Protein AF-A0A7C2G959-F1 (afdb_monomer)

Nearest PDB structures (foldseek):
  4q2e-assembly1_A  TM=7.018E-01  e=1.266E-03  Thermotoga maritima MSB8
  7mbx-assembly1_R  TM=4.658E-01  e=6.800E+00  Homo sapiens

Secondary structure (DSSP, 8-state):
-TTT--SEEETTTEEEEEHHHHHHHHHHHHHHHHHHHHHTT-S-HHHHHHHHHHHHHHHHHHHHHHHHHHHHTT-SSS--SBTTTB-SHHHHHHHHHHHHHHHHHHHHHHHHHHTT-

Structure (mmCIF, N/CA/C/O backbone):
data_AF-A0A7C2G959-F1
#
_entry.id   AF-A0A7C2G959-F1
#
loop_
_atom_site.group_PDB
_atom_site.id
_atom_site.type_symbol
_atom_site.label_atom_id
_atom_site.label_alt_id
_atom_site.label_comp_id
_atom_site.label_asym_id
_atom_site.label_entity_id
_atom_site.label_seq_id
_atom_site.pdbx_PDB_ins_code
_atom_site.Cartn_x
_atom_site.Cartn_y
_atom_site.Cartn_z
_atom_site.occupancy
_atom_site.B_iso_or_equiv
_atom_site.auth_seq_id
_atom_site.auth_comp_id
_atom_site.auth_asym_id
_atom_site.auth_atom_id
_atom_site.pdbx_PDB_model_num
ATOM 1 N N . GLY A 1 1 ? -2.841 11.870 1.040 1.00 59.53 1 GLY A N 1
ATOM 2 C CA . GLY A 1 1 ? -4.047 11.781 1.893 1.00 59.53 1 GLY A CA 1
ATOM 3 C C . GLY A 1 1 ? -4.146 12.915 2.904 1.00 59.53 1 GLY A C 1
ATOM 4 O O . GLY A 1 1 ? -4.924 13.827 2.682 1.00 59.53 1 GLY A O 1
ATOM 5 N N . ARG A 1 2 ? -3.347 12.918 3.986 1.00 59.97 2 ARG A N 1
ATOM 6 C CA . ARG A 1 2 ? -3.511 13.862 5.123 1.00 59.97 2 ARG A CA 1
ATOM 7 C C . ARG A 1 2 ? -3.528 15.361 4.791 1.00 59.97 2 ARG A C 1
ATOM 9 O O . ARG A 1 2 ? -4.198 16.106 5.486 1.00 59.97 2 ARG A O 1
ATOM 16 N N . ARG A 1 3 ? -2.786 15.806 3.771 1.00 67.69 3 ARG A N 1
ATOM 17 C CA . ARG A 1 3 ? -2.650 17.235 3.428 1.00 67.69 3 ARG A CA 1
ATOM 18 C C . ARG A 1 3 ? -3.708 17.765 2.447 1.00 67.69 3 ARG A C 1
ATOM 20 O O . ARG A 1 3 ? -3.682 18.947 2.143 1.00 67.69 3 ARG A O 1
ATOM 27 N N . GLY A 1 4 ? -4.611 16.923 1.933 1.00 67.38 4 GLY A N 1
ATOM 28 C CA . GLY A 1 4 ? -5.554 17.375 0.898 1.00 67.38 4 GLY A CA 1
ATOM 29 C C . GLY A 1 4 ? -6.669 16.411 0.493 1.00 67.38 4 GLY A C 1
ATOM 30 O O . GLY A 1 4 ? -7.406 16.719 -0.436 1.00 67.38 4 GLY A O 1
ATOM 31 N N . GLY A 1 5 ? -6.809 15.257 1.148 1.00 77.81 5 GLY A N 1
ATOM 32 C CA . GLY A 1 5 ? -7.926 14.352 0.895 1.00 77.81 5 GLY A CA 1
ATOM 33 C C . GLY A 1 5 ? -9.209 14.883 1.525 1.00 77.81 5 GLY A C 1
ATOM 34 O O . GLY A 1 5 ? -9.203 15.275 2.691 1.00 77.81 5 GLY A O 1
ATOM 35 N N . ARG A 1 6 ? -10.292 14.914 0.748 1.00 82.88 6 ARG A N 1
ATOM 36 C CA . ARG A 1 6 ? -11.587 15.477 1.157 1.00 82.88 6 ARG A CA 1
ATOM 37 C C . ARG A 1 6 ? -12.690 14.434 1.134 1.00 82.88 6 ARG A C 1
ATOM 39 O O . ARG A 1 6 ? -13.624 14.535 1.922 1.00 82.88 6 ARG A O 1
ATOM 46 N N . ARG A 1 7 ? -12.590 13.439 0.249 1.00 88.25 7 ARG A N 1
ATOM 47 C CA . ARG A 1 7 ? -13.588 12.377 0.112 1.00 88.25 7 ARG A CA 1
ATOM 48 C C . ARG A 1 7 ? -13.170 11.166 0.940 1.00 88.25 7 ARG A C 1
ATOM 50 O O . ARG A 1 7 ? -12.158 10.551 0.603 1.00 88.25 7 ARG A O 1
ATOM 57 N N . PRO A 1 8 ? -13.907 10.796 2.001 1.00 86.75 8 PRO A N 1
ATOM 58 C CA . PRO A 1 8 ? -13.633 9.575 2.748 1.00 86.75 8 PRO A CA 1
ATOM 59 C C . PRO A 1 8 ? -13.744 8.352 1.835 1.00 86.75 8 PRO A C 1
ATOM 61 O O . PRO A 1 8 ? -14.666 8.265 1.029 1.00 86.75 8 PRO A O 1
ATOM 64 N N . LEU A 1 9 ? -12.813 7.409 1.965 1.00 86.56 9 LEU A N 1
ATOM 65 C CA . LEU A 1 9 ? -12.817 6.171 1.181 1.00 86.56 9 LEU A CA 1
ATOM 66 C C . LEU A 1 9 ? -13.719 5.105 1.815 1.00 86.56 9 LEU A C 1
ATOM 68 O O . LEU A 1 9 ? -14.526 4.488 1.136 1.00 86.56 9 LEU A O 1
ATOM 72 N N . ALA A 1 10 ? -13.568 4.884 3.121 1.00 85.00 10 ALA A N 1
ATOM 73 C CA . ALA A 1 10 ? -14.285 3.846 3.857 1.00 85.00 10 ALA A CA 1
ATOM 74 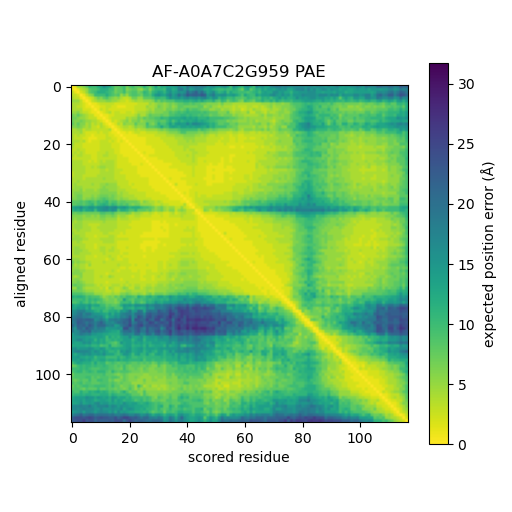C C . ALA A 1 10 ? -14.602 4.340 5.280 1.00 85.00 10 ALA A C 1
ATOM 76 O O . ALA A 1 10 ? -13.957 3.905 6.235 1.00 85.00 10 ALA A O 1
ATOM 77 N N . PRO A 1 11 ? -15.559 5.271 5.452 1.00 81.50 11 PRO A N 1
ATOM 78 C CA . PRO A 1 11 ? -15.782 5.965 6.724 1.00 81.50 11 PRO A CA 1
ATOM 79 C C . PRO A 1 11 ? -16.164 5.033 7.884 1.00 81.50 11 PRO A C 1
ATOM 81 O O . PRO A 1 11 ? -15.756 5.284 9.014 1.00 81.50 11 PRO A O 1
ATOM 84 N N . ALA A 1 12 ? -16.867 3.929 7.604 1.00 79.56 12 ALA A N 1
ATOM 85 C CA . ALA A 1 12 ? -17.220 2.916 8.604 1.00 79.56 12 ALA A CA 1
ATOM 86 C C . ALA A 1 12 ? -16.005 2.122 9.129 1.00 79.56 12 ALA A C 1
ATOM 88 O O . ALA A 1 12 ? -16.011 1.635 10.256 1.00 79.56 12 ALA A O 1
ATOM 89 N N . VAL A 1 13 ? -14.949 2.009 8.320 1.00 80.94 13 VAL A N 1
ATOM 90 C CA . VAL A 1 13 ? -13.751 1.216 8.624 1.00 80.94 13 VAL A CA 1
ATOM 91 C C . VAL A 1 13 ? -12.630 2.120 9.145 1.00 80.94 13 VAL A C 1
ATOM 93 O O . VAL A 1 13 ? -12.079 1.906 10.229 1.00 80.94 13 VAL A O 1
ATOM 96 N N . SER A 1 14 ? -12.326 3.182 8.395 1.00 76.50 14 SER A N 1
ATOM 97 C CA . SER A 1 14 ? -11.309 4.175 8.721 1.00 76.50 14 SER A CA 1
ATOM 98 C C . SER A 1 14 ? -11.711 5.571 8.218 1.00 76.50 14 SER A C 1
ATOM 100 O O . SER A 1 14 ? -11.570 5.867 7.027 1.00 76.50 14 SER A O 1
ATOM 102 N N . PRO A 1 15 ? -12.149 6.478 9.111 1.00 75.56 15 PRO A N 1
ATOM 103 C CA . PRO A 1 15 ? -12.552 7.834 8.729 1.00 75.56 15 PRO A CA 1
ATOM 104 C C . PRO A 1 15 ? -11.389 8.704 8.225 1.00 75.56 15 PRO A C 1
ATOM 106 O O . PRO A 1 15 ? -11.617 9.730 7.595 1.00 75.56 15 PRO A O 1
ATOM 109 N N . ALA A 1 16 ? -10.138 8.301 8.469 1.00 80.00 16 ALA A N 1
ATOM 110 C CA . ALA A 1 16 ? -8.954 9.034 8.024 1.00 80.00 16 ALA A CA 1
ATOM 111 C C . ALA A 1 16 ? -8.517 8.693 6.585 1.00 80.00 16 ALA A C 1
ATOM 113 O O . ALA A 1 16 ? -7.675 9.397 6.016 1.00 80.00 16 ALA A O 1
ATOM 114 N N . LYS A 1 17 ? -9.046 7.614 5.989 1.00 84.88 17 LYS A N 1
ATOM 115 C CA . LYS A 1 17 ? -8.696 7.214 4.621 1.00 84.88 17 LYS A CA 1
ATOM 116 C C . LYS A 1 17 ? -9.515 8.000 3.615 1.00 84.88 17 LYS A C 1
ATOM 118 O O . LYS A 1 17 ? -10.726 8.131 3.752 1.00 84.88 17 LYS A O 1
ATOM 123 N N . THR A 1 18 ? -8.837 8.499 2.590 1.00 91.44 18 THR A N 1
ATOM 124 C CA . THR A 1 18 ? -9.412 9.393 1.582 1.00 91.44 18 THR A CA 1
ATOM 125 C C . THR A 1 18 ? -9.209 8.829 0.186 1.00 91.44 18 THR A C 1
ATOM 127 O O . THR A 1 18 ? -8.180 8.204 -0.077 1.00 91.44 18 THR A O 1
ATOM 130 N N . VAL A 1 19 ? -10.168 9.060 -0.710 1.00 90.25 19 VAL A N 1
ATOM 131 C CA . VAL A 1 19 ? -10.105 8.627 -2.115 1.00 90.25 19 VAL A CA 1
ATOM 132 C C . VAL A 1 19 ? -8.903 9.263 -2.808 1.00 90.25 19 VAL A C 1
ATOM 134 O O . VAL A 1 19 ? -8.178 8.600 -3.537 1.00 90.25 19 VAL A O 1
ATOM 137 N N . GLU A 1 20 ? -8.613 10.528 -2.521 1.00 92.44 20 GLU A N 1
ATOM 138 C CA . GLU A 1 20 ? -7.452 11.220 -3.081 1.00 92.44 20 GLU A CA 1
ATOM 139 C C . GLU A 1 20 ? -6.139 10.627 -2.550 1.00 92.44 20 GLU A C 1
ATOM 141 O O . GLU A 1 20 ? -5.140 10.558 -3.262 1.00 92.44 20 GLU A O 1
ATOM 146 N N . GLY A 1 21 ? -6.135 10.164 -1.294 1.00 89.75 21 GLY A N 1
ATOM 147 C CA . GLY A 1 21 ? -5.023 9.401 -0.733 1.00 89.75 21 GLY A CA 1
ATOM 148 C C . GLY A 1 21 ? -4.821 8.060 -1.433 1.00 89.75 21 GLY A C 1
ATOM 149 O O . GLY A 1 21 ? -3.686 7.736 -1.763 1.00 89.75 21 GLY A O 1
ATOM 150 N N . PHE A 1 22 ? -5.911 7.337 -1.692 1.00 90.94 22 PHE A N 1
ATOM 151 C CA . PHE A 1 22 ? -5.917 6.060 -2.404 1.00 90.94 22 PHE A CA 1
ATOM 152 C C . PHE A 1 22 ? -5.378 6.202 -3.829 1.00 90.94 22 PHE A C 1
ATOM 154 O O . PHE A 1 22 ? -4.427 5.522 -4.202 1.00 90.94 22 PHE A O 1
ATOM 161 N N . VAL A 1 23 ? -5.928 7.140 -4.605 1.00 92.19 23 VAL A N 1
ATOM 162 C CA . VAL A 1 23 ? -5.497 7.397 -5.987 1.00 92.19 23 VAL A CA 1
ATOM 163 C C . VAL A 1 23 ? -4.044 7.869 -6.025 1.00 92.19 23 VAL A C 1
ATOM 165 O O . VAL A 1 23 ? -3.263 7.384 -6.839 1.00 92.19 23 VAL A O 1
ATOM 168 N N . GLY A 1 24 ? -3.651 8.766 -5.115 1.00 91.88 24 GLY A N 1
ATOM 169 C CA . GLY A 1 24 ? -2.265 9.223 -5.016 1.00 91.88 24 GLY A CA 1
ATOM 170 C C . GLY A 1 24 ? -1.290 8.096 -4.662 1.00 91.88 24 GLY A C 1
ATOM 171 O O . GLY A 1 24 ? -0.214 8.021 -5.245 1.00 91.88 24 GLY A O 1
AT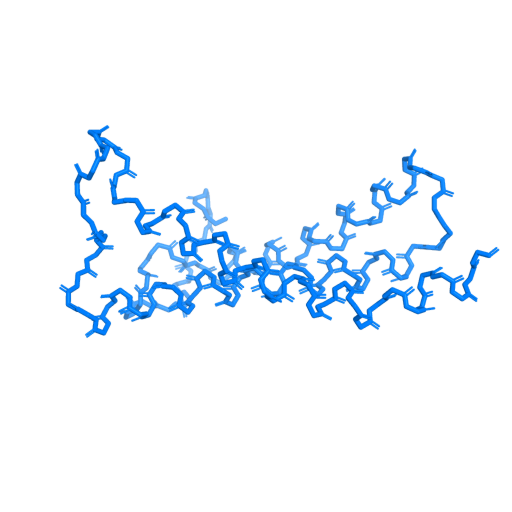OM 172 N N . GLY A 1 25 ? -1.673 7.198 -3.750 1.00 90.69 25 GLY A N 1
ATOM 173 C CA . GLY A 1 25 ? -0.884 6.013 -3.403 1.00 90.69 25 GLY A CA 1
ATOM 174 C C . GLY A 1 25 ? -0.746 5.039 -4.573 1.00 90.69 25 GLY A C 1
ATOM 175 O O . GLY A 1 25 ? 0.364 4.605 -4.880 1.00 90.69 25 GLY A O 1
ATOM 176 N N . LEU A 1 26 ? -1.846 4.765 -5.281 1.00 93.81 26 LEU A N 1
ATOM 177 C CA . LEU A 1 26 ? -1.841 3.919 -6.477 1.00 93.81 26 LEU A CA 1
ATOM 178 C C . LEU A 1 26 ? -0.998 4.493 -7.614 1.00 93.81 26 LEU A C 1
ATOM 180 O O . LEU A 1 26 ? -0.343 3.729 -8.311 1.00 93.81 26 LEU A O 1
ATOM 184 N N . ALA A 1 27 ? -0.993 5.813 -7.805 1.00 94.19 27 ALA A N 1
ATOM 185 C CA . ALA A 1 27 ? -0.165 6.463 -8.820 1.00 94.19 27 ALA A CA 1
ATOM 186 C C . ALA A 1 27 ? 1.322 6.510 -8.424 1.00 94.19 27 ALA A C 1
ATOM 188 O O . ALA A 1 27 ? 2.199 6.405 -9.283 1.00 94.19 27 ALA A O 1
ATOM 189 N N . ALA A 1 28 ? 1.620 6.637 -7.128 1.00 94.19 28 ALA A N 1
ATOM 190 C CA . ALA A 1 28 ? 2.990 6.653 -6.627 1.00 94.19 28 ALA A CA 1
ATOM 191 C C . ALA A 1 28 ? 3.697 5.298 -6.801 1.00 94.19 28 ALA A C 1
ATOM 193 O O . ALA A 1 28 ? 4.889 5.282 -7.094 1.00 94.19 28 ALA A O 1
ATOM 194 N N . GLY A 1 29 ? 2.979 4.176 -6.673 1.00 93.94 29 GLY A N 1
ATOM 195 C CA . GLY A 1 29 ? 3.536 2.826 -6.832 1.00 93.94 29 GLY A CA 1
ATOM 196 C C . GLY A 1 29 ? 4.296 2.614 -8.149 1.00 93.94 29 GLY A C 1
ATOM 197 O O . GLY A 1 29 ? 5.492 2.323 -8.113 1.00 93.94 29 GLY A O 1
ATOM 198 N N . PRO A 1 30 ? 3.654 2.803 -9.317 1.00 94.25 30 PRO A N 1
ATOM 199 C CA . PRO A 1 30 ? 4.306 2.728 -10.622 1.00 94.25 30 PRO A CA 1
ATOM 200 C C . PRO A 1 30 ? 5.462 3.712 -10.779 1.00 94.25 30 PRO A C 1
ATOM 202 O O . PRO A 1 30 ? 6.511 3.335 -11.293 1.00 94.25 30 PRO A O 1
ATOM 205 N N . ALA A 1 31 ? 5.293 4.958 -10.324 1.00 95.25 31 ALA A N 1
ATOM 206 C CA . ALA A 1 31 ? 6.324 5.987 -10.439 1.00 95.25 31 ALA A CA 1
ATOM 207 C C . ALA A 1 31 ? 7.597 5.604 -9.667 1.00 95.25 31 ALA A C 1
ATOM 209 O O . ALA A 1 31 ? 8.702 5.701 -10.203 1.00 95.25 31 ALA A O 1
ATOM 210 N N . VAL A 1 32 ? 7.441 5.107 -8.4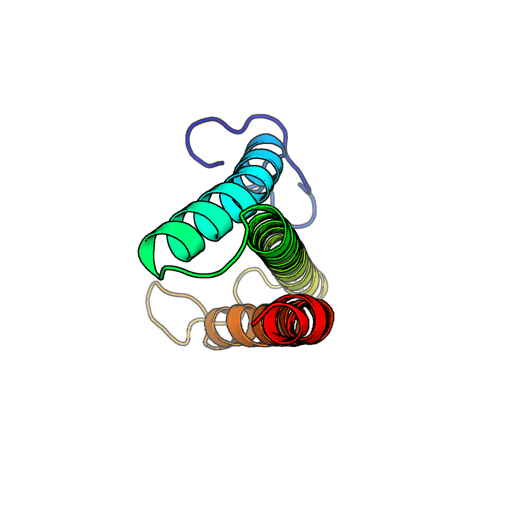36 1.00 94.38 32 VAL A N 1
ATOM 211 C CA . VAL A 1 32 ? 8.550 4.595 -7.622 1.00 94.38 32 VAL A CA 1
ATOM 212 C C . VAL A 1 32 ? 9.147 3.340 -8.252 1.00 94.38 32 VAL A C 1
ATOM 214 O O . VAL A 1 32 ? 10.366 3.252 -8.357 1.00 94.38 32 VAL A O 1
ATOM 217 N N . GLY A 1 33 ? 8.317 2.401 -8.717 1.00 91.69 33 GLY A N 1
ATOM 218 C CA . GLY A 1 33 ? 8.775 1.175 -9.377 1.00 91.69 33 GLY A CA 1
ATOM 219 C C . GLY A 1 33 ? 9.658 1.461 -10.592 1.00 91.69 33 GLY A C 1
ATOM 220 O O . GLY A 1 33 ? 10.764 0.932 -10.688 1.00 91.69 33 GLY A O 1
ATOM 221 N N . VAL A 1 34 ? 9.217 2.354 -11.483 1.00 92.88 34 VAL A N 1
ATOM 222 C CA . VAL A 1 34 ? 9.990 2.780 -12.662 1.00 92.88 34 VAL A CA 1
ATOM 223 C C . VAL A 1 34 ? 11.262 3.523 -12.263 1.00 92.88 34 VAL A C 1
ATOM 225 O O . VAL A 1 34 ? 12.326 3.231 -12.804 1.00 92.88 34 VAL A O 1
ATOM 228 N N . GLY A 1 35 ? 11.177 4.459 -11.313 1.00 93.62 35 GLY A N 1
ATOM 229 C CA . GLY A 1 35 ? 12.345 5.208 -10.843 1.00 93.62 35 GLY A CA 1
ATOM 230 C C . GLY A 1 35 ? 13.420 4.299 -10.247 1.00 93.62 35 GLY A C 1
ATOM 231 O O . GLY A 1 35 ? 14.602 4.451 -10.553 1.00 93.62 35 GLY A O 1
ATOM 232 N N . LEU A 1 36 ? 13.009 3.308 -9.453 1.00 90.50 36 LEU A N 1
ATOM 233 C CA . LEU A 1 36 ? 13.915 2.336 -8.850 1.00 90.50 36 LEU A CA 1
ATOM 234 C C . LEU A 1 36 ? 14.519 1.397 -9.901 1.00 90.50 36 LEU A C 1
ATOM 236 O O . LEU A 1 36 ? 15.715 1.128 -9.854 1.00 90.50 36 LEU A O 1
ATOM 240 N N . ALA A 1 37 ? 13.726 0.947 -10.878 1.00 89.69 37 ALA A N 1
ATOM 241 C CA . ALA A 1 37 ? 14.232 0.156 -11.997 1.00 89.69 37 ALA A CA 1
ATOM 242 C C . ALA A 1 37 ? 15.288 0.925 -12.804 1.00 89.69 37 ALA A C 1
ATOM 244 O O . ALA A 1 37 ? 16.334 0.363 -13.119 1.00 89.69 37 ALA A O 1
ATOM 245 N N . GLY A 1 38 ? 15.062 2.216 -13.066 1.00 89.88 38 GLY A N 1
ATOM 246 C CA . GLY A 1 38 ? 16.042 3.083 -13.723 1.00 89.88 38 GLY A CA 1
ATOM 247 C C . GLY A 1 38 ? 17.329 3.253 -12.913 1.00 89.88 38 GLY A C 1
ATOM 248 O O . GLY A 1 38 ? 18.417 3.164 -13.475 1.00 89.88 38 GLY A O 1
ATOM 249 N N . LEU A 1 39 ? 17.219 3.431 -11.593 1.00 92.50 39 LEU A N 1
ATOM 250 C CA . LEU A 1 39 ? 18.375 3.553 -10.697 1.00 92.50 39 LEU A CA 1
ATOM 251 C C . LEU A 1 39 ? 19.207 2.262 -10.627 1.00 92.50 39 LEU A C 1
ATOM 253 O O . LEU A 1 39 ? 20.428 2.321 -10.519 1.00 92.50 39 LEU A O 1
ATOM 257 N N . LEU A 1 40 ? 18.546 1.104 -10.678 1.00 88.69 40 LEU A N 1
ATOM 258 C CA . LEU A 1 40 ? 19.169 -0.217 -10.565 1.00 88.69 40 LEU A CA 1
ATOM 259 C C . LEU A 1 40 ? 19.569 -0.825 -11.920 1.00 88.69 40 LEU A C 1
ATOM 261 O O . LEU A 1 40 ? 20.081 -1.941 -11.952 1.00 88.69 40 LEU A O 1
ATOM 265 N N . GLY A 1 41 ? 19.326 -0.125 -13.033 1.00 86.19 41 GLY A N 1
ATOM 266 C CA . GLY A 1 41 ? 19.617 -0.629 -14.379 1.00 86.19 41 GLY A CA 1
ATOM 267 C C . GLY A 1 41 ? 18.764 -1.835 -14.791 1.00 86.19 41 GLY A C 1
ATOM 268 O O . GLY A 1 41 ? 19.198 -2.639 -15.613 1.00 86.19 41 GLY A O 1
ATOM 269 N N . LEU A 1 42 ? 17.567 -1.988 -14.216 1.00 83.56 42 LEU A N 1
ATOM 270 C CA . LEU A 1 42 ? 16.664 -3.098 -14.522 1.00 83.56 42 LEU A CA 1
ATOM 271 C C . LEU A 1 42 ? 15.938 -2.882 -15.864 1.00 83.56 42 LEU A C 1
ATOM 273 O O . LEU A 1 42 ? 15.609 -1.747 -16.225 1.00 83.56 42 LEU A O 1
ATOM 277 N N . PRO A 1 43 ? 15.642 -3.962 -16.609 1.00 76.19 43 PRO A N 1
ATOM 278 C CA . PRO A 1 43 ? 15.087 -3.854 -17.950 1.00 76.19 43 PRO A CA 1
ATOM 279 C C . PRO A 1 43 ? 13.613 -3.423 -17.959 1.00 76.19 43 PRO A C 1
ATOM 281 O O . PRO A 1 43 ? 12.735 -4.091 -17.414 1.00 76.19 43 PRO A O 1
ATOM 284 N N . GLY A 1 44 ? 13.335 -2.351 -18.706 1.00 79.31 44 GLY A N 1
ATOM 285 C CA . GLY A 1 44 ? 11.998 -1.960 -19.154 1.00 79.31 44 GLY A CA 1
ATOM 286 C C . GLY A 1 44 ? 11.133 -1.246 -18.097 1.00 79.31 44 GLY A C 1
ATOM 287 O O . GLY A 1 44 ? 10.903 -1.772 -17.011 1.00 79.31 44 GLY A O 1
ATOM 288 N N . PRO A 1 45 ? 10.536 -0.082 -18.419 1.00 86.62 45 PRO A N 1
ATOM 289 C CA . PRO A 1 45 ? 9.694 0.647 -17.466 1.00 86.62 45 PRO A CA 1
ATOM 290 C C . PRO A 1 45 ? 8.354 -0.056 -17.197 1.00 86.62 45 PRO A C 1
ATOM 292 O O . PRO A 1 45 ? 7.785 0.076 -16.120 1.00 86.62 45 PRO A O 1
ATOM 295 N N . TRP A 1 46 ? 7.837 -0.832 -18.153 1.00 87.44 46 TRP A N 1
ATOM 296 C CA . TRP A 1 46 ? 6.492 -1.407 -18.057 1.00 87.44 46 TRP A CA 1
ATOM 297 C C . TRP A 1 46 ? 6.342 -2.514 -17.002 1.00 87.44 46 TRP A C 1
ATOM 299 O O . TRP A 1 46 ? 5.398 -2.429 -16.216 1.00 87.44 46 TRP A O 1
ATOM 309 N N . PRO A 1 47 ? 7.241 -3.519 -16.909 1.00 85.69 47 PRO A N 1
ATOM 310 C CA . PRO A 1 47 ? 7.183 -4.501 -15.824 1.00 85.69 47 PRO A CA 1
ATOM 311 C C . PRO A 1 47 ? 7.325 -3.853 -14.445 1.00 85.69 47 PRO A C 1
ATOM 313 O O . PRO A 1 47 ? 6.586 -4.196 -13.526 1.00 85.69 47 PRO A O 1
ATOM 316 N N . ALA A 1 48 ? 8.221 -2.870 -14.319 1.00 88.19 48 ALA A N 1
ATOM 317 C CA . ALA A 1 48 ? 8.442 -2.141 -13.076 1.00 88.19 48 ALA A CA 1
ATOM 318 C C . ALA A 1 48 ? 7.217 -1.306 -12.664 1.00 88.19 48 ALA A C 1
ATOM 320 O O . ALA A 1 48 ? 6.825 -1.308 -11.496 1.00 88.19 48 ALA A O 1
ATOM 321 N N . ALA A 1 49 ? 6.567 -0.645 -13.626 1.00 91.00 49 ALA A N 1
ATOM 322 C CA . ALA A 1 49 ? 5.320 0.079 -13.406 1.00 91.00 49 ALA A CA 1
ATOM 323 C C . ALA A 1 49 ? 4.189 -0.857 -12.961 1.00 91.00 49 ALA A C 1
ATOM 325 O O . ALA A 1 49 ? 3.470 -0.545 -12.014 1.00 91.00 49 ALA A O 1
ATOM 326 N N . ALA A 1 50 ? 4.041 -2.010 -13.620 1.00 89.50 50 ALA A N 1
ATOM 327 C CA . ALA A 1 50 ? 2.990 -2.975 -13.313 1.00 89.50 50 ALA A CA 1
ATOM 328 C C . ALA A 1 50 ? 3.193 -3.637 -11.940 1.00 89.50 50 ALA A C 1
ATOM 330 O O . ALA A 1 50 ? 2.242 -3.739 -11.164 1.00 89.50 50 ALA A O 1
ATOM 331 N N . LEU 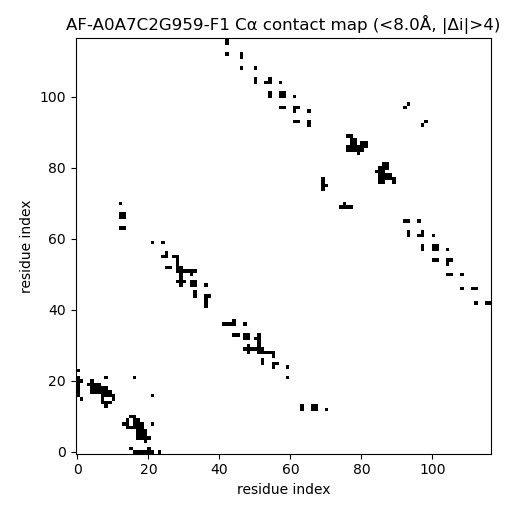A 1 51 ? 4.435 -3.997 -11.598 1.00 88.88 51 LEU A N 1
ATOM 332 C CA . LEU A 1 51 ? 4.782 -4.482 -10.263 1.00 88.88 51 LEU A CA 1
ATOM 333 C C . LEU A 1 51 ? 4.503 -3.409 -9.200 1.00 88.88 51 LEU A C 1
ATOM 335 O O . LEU A 1 51 ? 3.848 -3.688 -8.197 1.00 88.88 51 LEU A O 1
ATOM 339 N N . GLY A 1 52 ? 4.954 -2.172 -9.433 1.00 91.56 52 GLY A N 1
ATOM 340 C CA . GLY A 1 52 ? 4.715 -1.044 -8.532 1.00 91.56 52 GLY A CA 1
ATOM 341 C C . GLY A 1 52 ? 3.226 -0.761 -8.317 1.00 91.56 52 GLY A C 1
ATOM 342 O O . GLY A 1 52 ? 2.806 -0.505 -7.189 1.00 91.56 52 GLY A O 1
ATOM 343 N N . PHE A 1 53 ? 2.413 -0.868 -9.373 1.00 92.81 53 PHE A N 1
ATOM 344 C CA . PHE A 1 53 ? 0.955 -0.778 -9.280 1.00 92.81 53 PHE A CA 1
ATOM 345 C C . PHE A 1 53 ? 0.372 -1.891 -8.405 1.00 92.81 53 PHE A C 1
ATOM 347 O O . PHE A 1 53 ? -0.395 -1.614 -7.482 1.00 92.81 53 PHE A O 1
ATOM 354 N N . GLY A 1 54 ? 0.750 -3.144 -8.678 1.00 90.69 54 GLY A N 1
ATOM 355 C CA . GLY A 1 54 ? 0.258 -4.309 -7.947 1.00 90.69 54 GLY A CA 1
ATOM 356 C C . GLY A 1 54 ? 0.578 -4.229 -6.456 1.00 90.69 54 GLY A C 1
ATOM 357 O O . GLY A 1 54 ? -0.298 -4.473 -5.629 1.00 90.69 54 GLY A O 1
ATOM 358 N N . LEU A 1 55 ? 1.799 -3.816 -6.106 1.00 90.56 55 LEU A N 1
ATOM 359 C CA . LEU A 1 55 ? 2.226 -3.652 -4.715 1.00 90.56 55 LEU A CA 1
ATOM 360 C C . LEU A 1 55 ? 1.496 -2.501 -4.017 1.00 90.56 55 LEU A C 1
ATOM 362 O O . LEU A 1 55 ? 1.055 -2.657 -2.878 1.00 90.56 55 LEU A O 1
ATOM 366 N N . ALA A 1 56 ? 1.313 -1.363 -4.693 1.00 91.88 56 ALA A N 1
ATOM 367 C CA . ALA A 1 56 ? 0.542 -0.252 -4.140 1.00 91.88 56 ALA A CA 1
ATOM 368 C C . ALA A 1 56 ? -0.922 -0.645 -3.884 1.00 91.88 56 ALA A C 1
ATOM 370 O O . ALA A 1 56 ? -1.481 -0.299 -2.841 1.00 91.88 56 ALA A O 1
ATOM 371 N N . LEU A 1 57 ? -1.530 -1.406 -4.799 1.00 91.06 57 LEU A N 1
ATOM 372 C CA . LEU A 1 57 ? -2.890 -1.914 -4.639 1.00 91.06 57 LEU A CA 1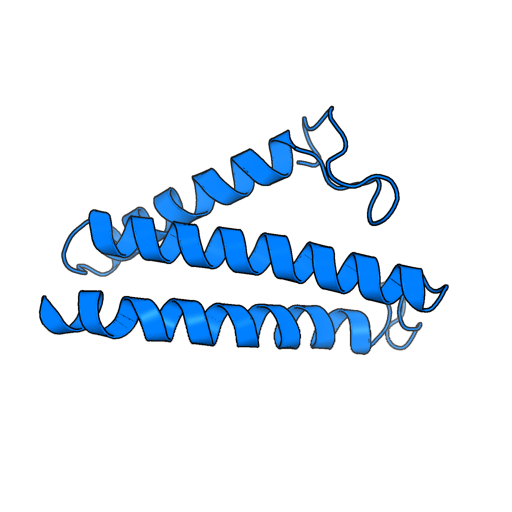
ATOM 373 C C . LEU A 1 57 ? -2.983 -2.917 -3.484 1.00 91.06 57 LEU A C 1
ATOM 375 O O . LEU A 1 57 ? -3.844 -2.765 -2.617 1.00 91.06 57 LEU A O 1
ATOM 379 N N . ALA A 1 58 ? -2.079 -3.896 -3.443 1.00 88.88 58 ALA A N 1
ATOM 380 C CA . ALA A 1 58 ? -1.991 -4.892 -2.379 1.00 88.88 58 ALA A CA 1
ATOM 381 C C . ALA A 1 58 ? -1.868 -4.241 -0.996 1.00 88.88 58 ALA A C 1
ATOM 383 O O . ALA A 1 58 ? -2.646 -4.566 -0.098 1.00 88.88 58 ALA A O 1
ATOM 384 N N . GLY A 1 59 ? -0.966 -3.269 -0.843 1.00 88.19 59 GLY A N 1
ATOM 385 C CA . GLY A 1 59 ? -0.798 -2.552 0.420 1.00 88.19 59 GLY A CA 1
ATOM 386 C C . GLY A 1 59 ? -2.026 -1.758 0.823 1.00 88.19 59 GLY A C 1
ATOM 387 O O . GLY A 1 59 ? -2.430 -1.787 1.984 1.00 88.19 59 GLY A O 1
ATOM 388 N N . GLN A 1 60 ? -2.680 -1.105 -0.132 1.00 89.38 60 GLN A N 1
ATOM 389 C CA . GLN A 1 60 ? -3.863 -0.314 0.165 1.00 89.38 60 GLN A CA 1
ATOM 390 C C . GLN A 1 60 ? -5.075 -1.177 0.554 1.00 89.38 60 GLN A C 1
ATOM 392 O O . GLN A 1 60 ? -5.853 -0.767 1.424 1.00 89.38 60 GLN A O 1
ATOM 397 N N . VAL A 1 61 ? -5.217 -2.359 -0.056 1.00 87.06 61 VAL A N 1
ATOM 398 C CA . VAL A 1 61 ? -6.226 -3.371 0.297 1.00 87.06 61 VAL A CA 1
ATOM 399 C C . VAL A 1 61 ? -5.911 -4.006 1.649 1.00 87.06 61 VAL A C 1
ATOM 401 O O . VAL A 1 61 ? -6.804 -4.081 2.489 1.00 87.06 61 VAL A O 1
ATOM 404 N N . GLY A 1 62 ? -4.661 -4.404 1.897 1.00 85.62 62 GLY A N 1
ATOM 405 C CA . GLY A 1 62 ? -4.238 -4.994 3.171 1.00 85.62 62 GLY A CA 1
ATOM 406 C C . GLY A 1 62 ? -4.490 -4.057 4.352 1.00 85.62 62 GLY A C 1
ATOM 407 O O . GLY A 1 62 ? -5.118 -4.445 5.331 1.00 85.62 62 GLY A O 1
ATOM 408 N N . ASP A 1 63 ? -4.126 -2.785 4.207 1.00 84.56 63 ASP A N 1
ATOM 409 C CA . ASP A 1 63 ? -4.374 -1.742 5.206 1.00 84.56 63 ASP A CA 1
ATOM 410 C C . ASP A 1 63 ? -5.892 -1.524 5.449 1.00 84.56 63 ASP A C 1
ATOM 412 O O . ASP A 1 63 ? -6.339 -1.223 6.561 1.00 84.56 63 ASP A O 1
ATOM 416 N N . LEU A 1 64 ? -6.745 -1.651 4.421 1.00 85.88 64 LEU A N 1
ATOM 417 C CA . LEU A 1 64 ? -8.209 -1.596 4.592 1.00 85.88 64 LEU A CA 1
ATOM 418 C C . LEU A 1 64 ? -8.760 -2.838 5.290 1.00 85.88 64 LEU A C 1
ATOM 420 O O . LEU A 1 64 ? -9.620 -2.700 6.161 1.00 85.88 64 LEU A O 1
ATOM 424 N N . PHE A 1 65 ? -8.263 -4.016 4.927 1.00 84.62 65 PHE A N 1
ATOM 425 C CA . PHE A 1 65 ? -8.645 -5.279 5.543 1.00 84.62 65 PHE A CA 1
ATOM 426 C C . PHE A 1 65 ? -8.297 -5.292 7.035 1.00 84.62 65 PHE A C 1
ATOM 428 O O . PHE A 1 65 ? -9.163 -5.575 7.858 1.00 84.62 65 PHE A O 1
ATOM 435 N N . GLU A 1 66 ? -7.078 -4.889 7.396 1.00 82.06 66 GLU A N 1
ATOM 436 C CA . GLU A 1 66 ? -6.636 -4.748 8.788 1.00 82.06 66 GLU A CA 1
ATOM 437 C C . GLU A 1 66 ? -7.556 -3.798 9.566 1.00 82.06 66 GLU A C 1
ATOM 439 O O . GLU A 1 66 ? -8.068 -4.125 10.639 1.00 82.06 66 GLU A O 1
ATOM 444 N N . SER A 1 67 ? -7.844 -2.633 8.980 1.00 82.56 67 SER A N 1
ATOM 445 C CA . SER A 1 67 ? -8.766 -1.672 9.581 1.00 82.56 67 SER A CA 1
ATOM 446 C C . SER A 1 67 ? -10.160 -2.282 9.798 1.00 82.56 67 SER A C 1
ATOM 448 O O . SER A 1 67 ? -10.776 -2.034 10.833 1.00 82.56 67 SER A O 1
ATOM 450 N N . ALA A 1 68 ? -10.671 -3.081 8.855 1.00 84.00 68 ALA A N 1
ATOM 451 C CA . ALA A 1 68 ? -11.987 -3.714 8.958 1.00 84.00 68 ALA A CA 1
ATOM 452 C C . ALA A 1 68 ? -12.013 -4.816 10.024 1.00 84.00 68 ALA A C 1
ATOM 454 O O . ALA A 1 68 ? -12.963 -4.886 10.806 1.00 84.00 68 ALA A O 1
ATOM 455 N N . LEU A 1 69 ? -10.950 -5.620 10.107 1.00 82.81 69 LEU A N 1
ATOM 456 C CA . LEU A 1 69 ? -10.801 -6.670 11.110 1.00 82.81 69 LEU A CA 1
ATOM 457 C C . LEU A 1 69 ? -10.848 -6.077 12.522 1.00 82.81 69 LEU A C 1
ATOM 459 O O . LEU A 1 69 ? -11.640 -6.530 13.350 1.00 82.81 69 LEU A O 1
ATOM 463 N N . LYS A 1 70 ? -10.099 -4.995 12.771 1.00 79.31 70 LYS A N 1
ATOM 464 C CA . LYS A 1 70 ? -10.122 -4.290 14.064 1.00 79.31 70 LYS A CA 1
ATOM 465 C C . LYS A 1 70 ? -11.535 -3.825 14.428 1.00 79.31 70 LYS A C 1
ATOM 467 O O . LYS A 1 70 ? -12.006 -4.090 15.533 1.00 79.31 70 LYS A O 1
ATOM 47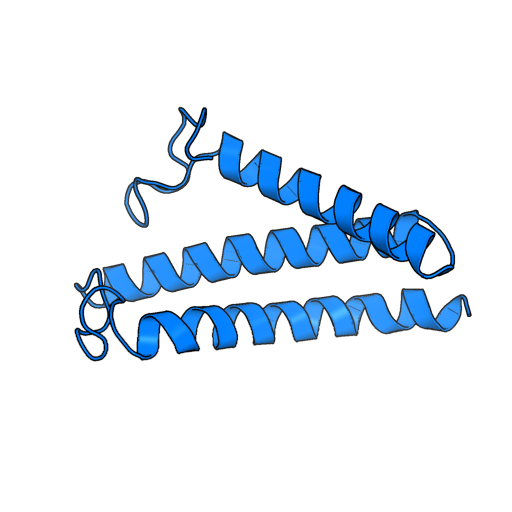2 N N . ARG A 1 71 ? -12.274 -3.250 13.469 1.00 84.19 71 ARG A N 1
ATOM 473 C CA . ARG A 1 71 ? -13.677 -2.846 13.685 1.00 84.19 71 ARG A CA 1
ATOM 474 C C . ARG A 1 71 ? -14.610 -4.012 13.977 1.00 84.19 71 ARG A C 1
ATOM 476 O O . ARG A 1 71 ? -15.440 -3.876 14.871 1.00 84.19 71 ARG A O 1
ATOM 483 N N . SER A 1 72 ? -14.458 -5.142 13.289 1.00 82.94 72 SER A N 1
ATOM 484 C CA . SER A 1 72 ? -15.247 -6.347 13.586 1.00 82.94 72 SER A CA 1
ATOM 485 C C . SER A 1 72 ? -14.967 -6.909 14.983 1.00 82.94 72 SER A C 1
ATOM 487 O O . SER A 1 72 ? -15.877 -7.414 15.630 1.00 82.94 72 SER A O 1
ATOM 489 N N . ALA A 1 73 ? -13.742 -6.739 15.488 1.00 82.31 73 ALA A N 1
ATOM 490 C CA . ALA A 1 73 ? -13.353 -7.119 16.843 1.00 82.31 73 ALA A CA 1
ATOM 491 C C . ALA A 1 73 ? -13.757 -6.082 17.915 1.00 82.31 73 ALA A C 1
ATOM 493 O O . ALA A 1 73 ? -13.420 -6.246 19.085 1.00 82.31 73 ALA A O 1
ATOM 494 N N . GLY A 1 74 ? -14.447 -4.996 17.542 1.00 78.88 74 GLY A N 1
ATOM 495 C CA . GLY A 1 74 ? -14.888 -3.945 18.468 1.00 78.88 74 GLY A CA 1
ATOM 496 C C . GLY A 1 74 ? -13.761 -3.072 19.032 1.00 78.88 74 GLY A C 1
ATOM 497 O O . GLY A 1 74 ? -14.011 -2.219 19.883 1.00 78.88 74 GLY A O 1
ATOM 498 N N . VAL A 1 75 ? -12.528 -3.241 18.551 1.00 76.75 75 VAL A N 1
ATOM 499 C CA . VAL A 1 75 ? -11.343 -2.520 19.028 1.00 76.75 75 VAL A CA 1
ATOM 500 C C . VAL A 1 75 ? -10.801 -1.594 17.945 1.00 76.75 75 VAL A C 1
ATOM 502 O O . VAL A 1 75 ? -10.924 -1.842 16.749 1.00 76.75 75 VAL A O 1
ATOM 505 N N . LYS A 1 76 ? -10.221 -0.463 18.350 1.00 67.38 76 LYS A N 1
ATOM 506 C CA . LYS A 1 76 ? -9.538 0.441 17.411 1.00 67.38 76 LYS A CA 1
ATOM 507 C C . LYS A 1 76 ? -8.041 0.152 17.351 1.00 67.38 76 LYS A C 1
ATOM 509 O O . LYS A 1 76 ? -7.499 0.084 16.254 1.00 67.38 76 LYS A O 1
ATOM 514 N N . ASP A 1 77 ? -7.441 -0.041 18.521 1.00 67.94 77 ASP A N 1
ATOM 515 C CA . ASP A 1 77 ? -6.046 -0.426 18.697 1.00 67.94 77 ASP A CA 1
ATOM 516 C C . ASP A 1 77 ? -6.023 -1.821 19.320 1.00 67.94 77 ASP A C 1
ATOM 518 O O . ASP A 1 77 ? -6.799 -2.123 20.231 1.00 67.94 77 ASP A O 1
ATOM 522 N N . SER A 1 78 ? -5.138 -2.675 18.826 1.00 61.91 78 SER A N 1
ATOM 523 C CA . SER A 1 78 ? -5.052 -4.083 19.229 1.00 61.91 78 SER A CA 1
ATOM 524 C C . SER A 1 78 ? -4.446 -4.310 20.624 1.00 61.91 78 SER A C 1
ATOM 526 O O . SER A 1 78 ? -4.353 -5.443 21.095 1.00 61.91 78 SER A O 1
ATOM 528 N N . GLY A 1 79 ? -4.021 -3.239 21.301 1.00 65.06 79 GLY A N 1
ATOM 529 C CA . GLY A 1 79 ? -3.498 -3.267 22.664 1.00 65.06 79 GLY A CA 1
ATOM 530 C C . GLY A 1 79 ? -2.706 -2.008 23.030 1.00 65.06 79 GLY A C 1
ATOM 531 O O . GLY A 1 79 ? -2.680 -1.025 22.293 1.00 65.06 79 GLY A O 1
ATOM 532 N N . ARG A 1 80 ? -2.035 -2.045 24.187 1.00 64.69 80 ARG A N 1
ATOM 533 C CA . ARG A 1 80 ? -1.137 -0.982 24.690 1.00 64.69 80 ARG A CA 1
ATOM 534 C C . ARG A 1 80 ? 0.269 -1.504 24.993 1.00 64.69 80 ARG A C 1
ATOM 536 O O . ARG A 1 80 ? 0.911 -1.042 25.930 1.00 64.69 80 ARG A O 1
ATOM 543 N N . LEU A 1 81 ? 0.728 -2.499 24.231 1.00 60.34 81 LEU A N 1
ATOM 544 C CA . LEU A 1 81 ? 2.013 -3.148 24.502 1.00 60.34 81 LEU A CA 1
ATOM 545 C C . LEU A 1 81 ? 3.187 -2.157 24.403 1.00 60.34 81 LEU A C 1
ATOM 547 O O . LEU A 1 81 ? 4.161 -2.299 25.134 1.00 60.34 81 LEU A O 1
ATOM 551 N N . PHE A 1 82 ? 3.068 -1.121 23.563 1.00 57.91 82 PHE A N 1
ATOM 552 C CA . PHE A 1 82 ? 4.046 -0.041 23.476 1.00 57.91 82 PHE A CA 1
ATOM 553 C C . PHE A 1 82 ? 3.426 1.310 23.871 1.00 57.91 82 PHE A C 1
ATOM 555 O O . PHE A 1 82 ? 2.481 1.766 23.210 1.00 57.91 82 PHE A O 1
ATOM 562 N N . PRO A 1 83 ? 3.961 1.999 24.901 1.00 56.62 83 PRO A N 1
ATOM 563 C CA . PRO A 1 83 ? 3.504 3.334 25.273 1.00 56.62 83 PRO A CA 1
ATOM 564 C C . PRO A 1 83 ? 3.591 4.282 24.067 1.00 56.62 83 PRO A C 1
ATOM 566 O O . PRO A 1 83 ? 4.649 4.454 23.461 1.00 56.62 83 PRO A O 1
ATOM 569 N N . GLY A 1 84 ? 2.452 4.855 23.672 1.00 59.69 84 GLY A N 1
ATOM 570 C CA . GLY A 1 84 ? 2.349 5.792 22.546 1.00 59.69 84 GLY A CA 1
ATOM 571 C C . GLY A 1 84 ? 2.323 5.178 21.137 1.00 59.69 84 GLY A C 1
ATOM 572 O O . GLY A 1 84 ? 2.180 5.935 20.181 1.00 59.69 84 GLY A O 1
ATOM 573 N N . HIS A 1 85 ? 2.424 3.850 20.980 1.00 60.03 85 HIS A N 1
ATOM 574 C CA . HIS A 1 85 ? 2.589 3.203 19.664 1.00 60.03 85 HIS A CA 1
ATOM 575 C C . HIS A 1 85 ? 1.572 2.095 19.331 1.00 60.03 85 HIS A C 1
ATOM 577 O O . HIS A 1 85 ? 1.663 1.523 18.246 1.00 60.03 85 HIS A O 1
ATOM 583 N N . GLY A 1 86 ? 0.612 1.815 20.220 1.00 68.31 86 GLY A N 1
ATOM 584 C CA . GLY A 1 86 ? -0.436 0.807 20.008 1.00 68.31 86 GLY A CA 1
ATOM 585 C C . GLY A 1 86 ? -0.045 -0.603 20.467 1.00 68.31 86 GLY A C 1
ATOM 586 O O . GLY A 1 86 ? 0.824 -0.779 21.332 1.00 68.31 86 GLY A O 1
ATOM 587 N N . GLY A 1 87 ? -0.725 -1.616 19.927 1.00 69.75 87 GLY A N 1
ATOM 588 C CA . GLY A 1 87 ? -0.478 -3.024 20.236 1.00 69.75 87 GLY A CA 1
ATOM 589 C C . GLY A 1 87 ? 0.628 -3.639 19.376 1.00 69.75 87 GLY A C 1
ATOM 590 O O . GLY A 1 87 ? 0.982 -3.123 18.321 1.00 69.75 87 GLY A O 1
ATOM 591 N N . LEU A 1 88 ? 1.173 -4.779 19.814 1.00 70.50 88 LEU A N 1
ATOM 592 C CA . LEU A 1 88 ? 2.073 -5.594 18.986 1.00 70.50 88 LEU A CA 1
ATOM 593 C C . LEU A 1 88 ? 1.372 -6.079 17.713 1.00 70.50 88 LEU A C 1
ATOM 595 O O . LEU A 1 88 ? 2.008 -6.158 16.665 1.00 70.50 88 LEU A O 1
ATOM 599 N N . LEU A 1 89 ? 0.067 -6.363 17.801 1.00 63.84 89 LEU A N 1
ATOM 600 C CA . LEU A 1 89 ? -0.705 -6.791 16.645 1.00 63.84 89 LEU A CA 1
ATOM 601 C C . LEU A 1 89 ? -0.719 -5.690 15.585 1.00 63.84 89 LEU A C 1
ATOM 603 O O . LEU A 1 89 ? -0.368 -6.037 14.480 1.00 63.84 89 LEU A O 1
ATOM 607 N N . ASP A 1 90 ? -0.916 -4.405 15.929 1.00 69.25 90 ASP A N 1
ATOM 608 C CA . ASP A 1 90 ? -0.885 -3.256 14.985 1.00 69.25 90 ASP A CA 1
ATOM 609 C C . ASP A 1 90 ? 0.457 -3.097 14.222 1.00 69.25 90 ASP A C 1
ATOM 611 O O . ASP A 1 90 ? 0.578 -2.322 13.270 1.00 69.25 90 ASP A O 1
ATOM 615 N N . ARG A 1 91 ? 1.520 -3.775 14.675 1.00 71.69 91 ARG A N 1
ATOM 616 C CA . ARG A 1 91 ? 2.833 -3.805 14.009 1.00 71.69 91 ARG A CA 1
ATOM 617 C C . ARG A 1 91 ? 3.045 -5.060 13.179 1.00 71.69 91 ARG A C 1
ATOM 619 O O . ARG A 1 91 ? 3.740 -5.008 12.170 1.00 71.69 91 ARG A O 1
ATOM 626 N N . VAL A 1 92 ? 2.503 -6.183 13.633 1.00 66.62 92 VAL A N 1
ATOM 627 C CA . VAL A 1 92 ? 2.668 -7.484 12.983 1.00 66.62 92 VAL A CA 1
ATOM 628 C C . VAL A 1 92 ? 1.583 -7.710 11.933 1.00 66.62 92 VAL A C 1
ATOM 630 O O . VAL A 1 92 ? 1.867 -8.335 10.920 1.00 66.62 92 VAL A O 1
ATOM 633 N N . ASP A 1 93 ? 0.373 -7.186 12.115 1.00 65.75 93 ASP A N 1
ATOM 634 C CA . ASP A 1 93 ? -0.760 -7.341 11.199 1.00 65.75 93 ASP A CA 1
ATOM 635 C C . ASP A 1 93 ? -0.516 -6.636 9.862 1.00 65.75 93 ASP A C 1
ATOM 637 O O . ASP A 1 93 ? -0.643 -7.255 8.803 1.00 65.75 93 ASP A O 1
ATOM 641 N N . SER A 1 94 ? -0.045 -5.394 9.914 1.00 62.84 94 SER A N 1
ATOM 642 C CA . SER A 1 94 ? 0.336 -4.586 8.764 1.00 62.84 94 SER A CA 1
ATOM 643 C C . SER A 1 94 ? 1.485 -5.225 7.982 1.00 62.84 94 SER A C 1
ATOM 645 O O . SER A 1 94 ? 1.496 -5.156 6.756 1.00 62.84 94 SER A O 1
ATOM 647 N N . LEU A 1 95 ? 2.420 -5.910 8.651 1.00 65.75 95 LEU A N 1
ATOM 648 C CA . LEU A 1 95 ? 3.496 -6.675 8.007 1.00 65.75 95 LEU A CA 1
ATOM 649 C C . LEU A 1 95 ? 3.023 -8.029 7.467 1.00 65.75 95 LEU A C 1
ATOM 651 O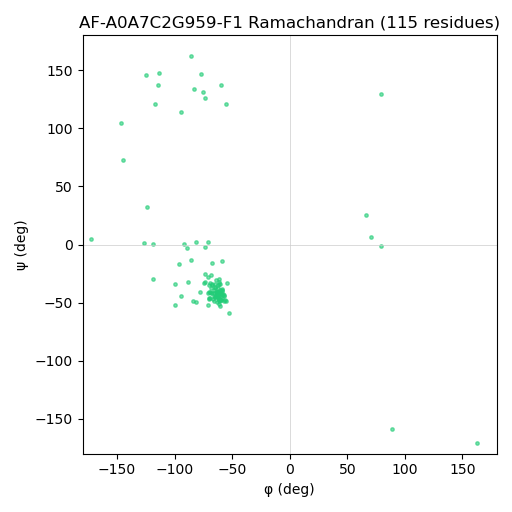 O . LEU A 1 95 ? 3.415 -8.413 6.368 1.00 65.75 95 LEU A O 1
ATOM 655 N N . ALA A 1 96 ? 2.183 -8.749 8.205 1.00 72.69 96 ALA A N 1
ATOM 656 C CA . ALA A 1 96 ? 1.736 -10.086 7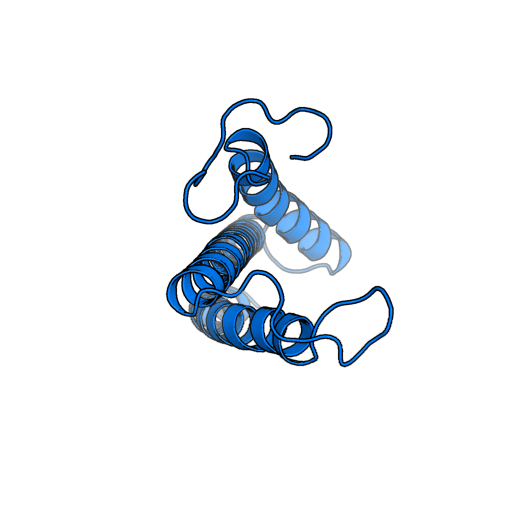.841 1.00 72.69 96 ALA A CA 1
ATOM 657 C C . ALA A 1 96 ? 0.779 -10.045 6.647 1.00 72.69 96 ALA A C 1
ATOM 659 O O . ALA A 1 96 ? 1.019 -10.715 5.645 1.00 72.69 96 ALA A O 1
ATOM 660 N N . PHE A 1 97 ? -0.272 -9.223 6.704 1.00 73.06 97 PHE A N 1
ATOM 661 C CA . PHE A 1 97 ? -1.250 -9.152 5.616 1.00 73.06 97 PHE A CA 1
ATOM 662 C C . PHE A 1 97 ? -0.657 -8.528 4.358 1.00 73.06 97 PHE A C 1
ATOM 664 O O . PHE A 1 97 ? -0.816 -9.061 3.257 1.00 73.06 97 PHE A O 1
ATOM 671 N N . ASN A 1 98 ? 0.063 -7.419 4.520 1.00 76.62 98 ASN A N 1
ATOM 672 C CA . ASN A 1 98 ? 0.690 -6.758 3.387 1.00 76.62 98 ASN A CA 1
ATOM 673 C C . ASN A 1 98 ? 1.835 -7.602 2.810 1.00 76.62 98 ASN A C 1
ATOM 675 O O . ASN A 1 98 ? 1.990 -7.681 1.594 1.00 76.62 98 ASN A O 1
ATOM 679 N N . GLY A 1 99 ? 2.600 -8.285 3.665 1.00 79.38 99 GLY A N 1
ATOM 680 C CA . GLY A 1 99 ? 3.671 -9.192 3.260 1.00 79.38 99 GLY A CA 1
ATOM 681 C C . GLY A 1 99 ? 3.158 -10.375 2.444 1.00 79.38 99 GLY A C 1
ATOM 682 O O . GLY A 1 99 ? 3.697 -10.647 1.373 1.00 79.38 99 GLY A O 1
ATOM 683 N N . VAL A 1 100 ? 2.075 -11.027 2.883 1.00 82.81 100 VAL A N 1
ATOM 684 C CA . VAL A 1 100 ? 1.448 -12.131 2.134 1.00 82.81 100 VAL A CA 1
ATOM 685 C C . VAL A 1 100 ? 0.946 -11.653 0.771 1.00 82.81 100 VAL A C 1
ATOM 687 O O . VAL A 1 100 ? 1.239 -12.281 -0.244 1.00 82.81 100 VAL A O 1
ATOM 690 N N . MET A 1 101 ? 0.244 -10.519 0.711 1.00 80.44 101 MET A N 1
ATOM 691 C CA . MET A 1 101 ? -0.240 -9.978 -0.566 1.00 80.44 101 MET A CA 1
ATOM 692 C C . MET A 1 101 ? 0.913 -9.574 -1.491 1.00 80.44 101 MET A C 1
ATOM 694 O O . MET A 1 101 ? 0.885 -9.866 -2.686 1.00 80.44 101 MET A O 1
ATOM 698 N N . SER A 1 102 ? 1.961 -8.967 -0.934 1.00 80.94 102 SER A N 1
ATOM 699 C CA . SER A 1 102 ? 3.157 -8.582 -1.684 1.00 80.94 102 SER A CA 1
ATOM 700 C C . SER A 1 102 ? 3.904 -9.798 -2.230 1.00 80.94 102 SER A C 1
ATOM 702 O O . SER A 1 102 ? 4.376 -9.749 -3.361 1.00 80.94 102 SER A O 1
ATOM 704 N N . TYR A 1 103 ? 3.965 -10.904 -1.483 1.00 83.56 103 TYR A N 1
ATOM 705 C CA . TYR A 1 103 ? 4.563 -12.156 -1.950 1.00 83.56 103 TYR A CA 1
ATOM 706 C C . TYR A 1 103 ? 3.859 -12.690 -3.203 1.00 83.56 103 TYR A C 1
ATOM 708 O O . TYR A 1 103 ? 4.529 -12.999 -4.187 1.00 83.56 103 TYR A O 1
ATOM 716 N N . TYR A 1 104 ? 2.522 -12.738 -3.211 1.00 84.00 104 TYR A N 1
ATOM 717 C CA . TYR A 1 104 ? 1.768 -13.190 -4.386 1.00 84.00 104 TYR A CA 1
ATOM 718 C C . TYR A 1 104 ? 1.916 -12.243 -5.577 1.00 84.00 104 TYR A C 1
ATOM 720 O O . TYR A 1 104 ? 2.062 -12.706 -6.707 1.00 84.00 104 TYR A O 1
ATOM 728 N N . VAL A 1 105 ? 1.923 -10.928 -5.339 1.00 83.12 105 VAL A N 1
ATOM 729 C CA . VAL A 1 105 ? 2.158 -9.938 -6.399 1.00 83.12 105 VAL A CA 1
ATOM 730 C C . VAL A 1 105 ? 3.556 -10.110 -6.986 1.00 83.12 105 VAL A C 1
ATOM 732 O O . VAL A 1 105 ? 3.695 -10.238 -8.197 1.00 83.12 105 VAL A O 1
ATOM 735 N N . VAL A 1 106 ? 4.599 -10.186 -6.162 1.00 82.75 106 VAL A N 1
ATOM 736 C CA . VAL A 1 106 ? 5.959 -10.412 -6.664 1.00 82.75 106 VAL A CA 1
ATOM 737 C C . VAL A 1 106 ? 6.035 -11.745 -7.399 1.00 82.75 106 VAL A C 1
ATOM 739 O O . VAL A 1 106 ? 6.517 -11.763 -8.521 1.00 82.75 106 VAL A O 1
ATOM 742 N N . GLY A 1 107 ? 5.504 -12.835 -6.840 1.00 80.31 107 GLY A N 1
ATOM 743 C CA . GLY A 1 107 ? 5.502 -14.154 -7.478 1.00 80.31 107 GLY A CA 1
ATOM 744 C C . GLY A 1 107 ? 4.801 -14.179 -8.839 1.00 80.31 107 GLY A C 1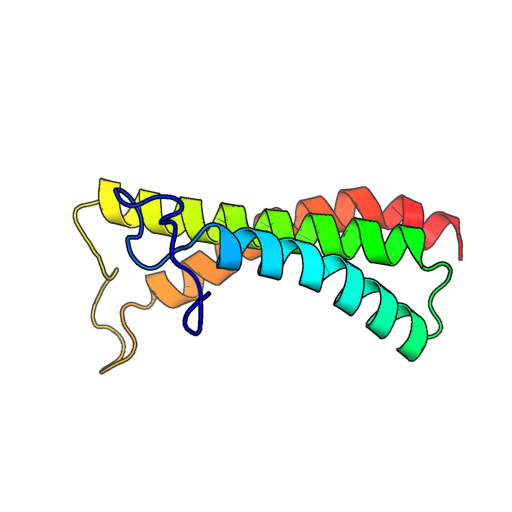
ATOM 745 O O . GLY A 1 107 ? 5.301 -14.811 -9.766 1.00 80.31 107 GLY A O 1
ATOM 746 N N . ALA A 1 108 ? 3.697 -13.447 -8.999 1.00 78.69 108 ALA A N 1
ATOM 747 C CA . ALA A 1 108 ? 2.992 -13.333 -10.276 1.00 78.69 108 ALA A CA 1
ATOM 748 C C . ALA A 1 108 ? 3.785 -12.539 -11.331 1.00 78.69 108 ALA A C 1
ATOM 750 O O . ALA A 1 108 ? 3.700 -12.834 -12.523 1.00 78.69 108 ALA A O 1
ATOM 751 N N . PHE A 1 109 ? 4.568 -11.542 -10.907 1.00 74.25 109 PHE A N 1
ATOM 752 C CA . PHE A 1 109 ? 5.338 -10.669 -11.800 1.00 74.25 109 PHE A CA 1
ATOM 753 C C . PHE A 1 109 ? 6.801 -11.108 -11.988 1.00 74.25 109 PHE A C 1
ATOM 755 O O . PHE A 1 109 ? 7.441 -10.701 -12.958 1.00 74.25 109 PHE A O 1
ATOM 762 N N . LEU A 1 110 ? 7.324 -11.976 -11.121 1.00 73.19 110 LEU A N 1
ATOM 763 C CA . LEU A 1 110 ? 8.698 -12.479 -11.151 1.00 73.19 110 LEU A CA 1
ATOM 764 C C . LEU A 1 110 ? 9.057 -13.162 -12.485 1.00 73.19 110 LEU A C 1
ATOM 766 O O . LEU A 1 110 ? 10.113 -12.836 -13.026 1.00 73.19 110 LEU A O 1
ATOM 770 N N . PRO A 1 111 ? 8.203 -14.015 -13.093 1.00 71.69 111 PRO A N 1
ATOM 771 C CA . PRO A 1 111 ? 8.496 -14.617 -14.396 1.00 71.69 111 PRO A CA 1
ATOM 772 C C . PRO A 1 111 ? 8.579 -13.586 -15.527 1.00 71.69 111 PRO A C 1
ATOM 774 O O . PRO A 1 111 ? 9.385 -13.735 -16.439 1.00 71.69 111 PRO A O 1
ATOM 777 N N . ALA A 1 112 ? 7.779 -12.518 -15.463 1.00 67.44 112 ALA A N 1
ATOM 778 C CA . ALA A 1 112 ? 7.793 -11.449 -16.462 1.00 67.44 112 ALA A CA 1
ATOM 779 C C . ALA A 1 112 ? 9.032 -10.543 -16.347 1.00 67.44 112 ALA A C 1
ATOM 781 O O . ALA A 1 112 ? 9.436 -9.930 -17.336 1.00 67.44 112 ALA A O 1
ATOM 782 N N . ILE A 1 113 ? 9.622 -10.458 -15.151 1.00 64.94 113 ILE A N 1
ATOM 783 C CA . ILE A 1 113 ? 10.866 -9.729 -14.888 1.00 64.94 113 ILE A CA 1
ATOM 784 C C . ILE A 1 113 ? 12.071 -10.587 -15.283 1.00 64.94 113 ILE A C 1
ATOM 786 O O . ILE A 1 113 ? 12.920 -10.118 -16.031 1.00 64.94 113 ILE A O 1
ATOM 790 N N . LEU A 1 114 ? 12.126 -11.846 -14.834 1.00 67.81 114 LEU A N 1
ATOM 791 C CA . LEU A 1 114 ? 13.251 -12.754 -15.090 1.00 67.81 114 LEU A CA 1
ATOM 792 C C . LEU A 1 114 ? 13.292 -13.279 -16.528 1.00 67.81 114 LEU A C 1
ATOM 794 O O . LEU A 1 114 ? 14.373 -13.465 -17.061 1.00 67.81 114 LEU A O 1
ATOM 798 N N . GLY A 1 115 ? 12.146 -13.469 -17.188 1.00 60.94 115 GLY A N 1
ATOM 799 C CA . GLY A 1 115 ? 12.089 -13.892 -18.594 1.00 60.94 115 GLY A CA 1
ATOM 800 C C . GLY A 1 115 ? 12.522 -12.818 -19.602 1.00 60.94 115 GLY A C 1
ATOM 801 O O . GLY A 1 115 ? 12.411 -13.038 -20.806 1.00 60.94 115 GLY A O 1
ATOM 802 N N . ARG A 1 116 ? 12.950 -11.642 -19.125 1.00 56.56 116 ARG A N 1
ATOM 803 C CA . ARG A 1 116 ? 13.484 -10.529 -19.926 1.00 56.56 116 ARG A CA 1
ATOM 804 C C . ARG A 1 116 ? 14.933 -10.160 -19.569 1.00 56.56 116 ARG A C 1
ATOM 806 O O . ARG A 1 116 ? 15.443 -9.207 -20.157 1.00 56.56 116 ARG A O 1
ATOM 813 N N . VAL A 1 117 ? 15.548 -10.862 -18.612 1.00 52.06 117 VAL A N 1
ATOM 814 C CA . VAL A 1 117 ? 16.991 -10.810 -18.303 1.00 52.06 117 VAL A CA 1
ATOM 815 C C . VAL A 1 117 ? 17.682 -11.909 -19.099 1.00 52.06 117 VAL A C 1
ATOM 817 O O . VAL A 1 117 ? 18.772 -11.628 -19.636 1.00 52.06 117 VAL A O 1
#

Mean predicted aligned error: 7.81 Å

Sequence (117 aa):
GRRGGRRPLAPAVSPAKTVEGFVGGLAAGPAVGVGLAGLLGLPGPWPAAALGFGLALAGQVGDLFESALKRSAGVKDSGRLFPGHGGLLDRVDSLAFNGVMSYYVVGAFLPAILGRV

pLDDT: mean 80.03, std 11.01, range [52.06, 95.25]

Solvent-accessible surface area (backbone atoms only — not comparable to full-atom values): 6242 Å² total; per-residue (Å²): 64,97,92,75,40,81,48,62,62,41,59,93,53,39,66,85,40,18,46,56,21,50,53,50,45,40,57,45,21,21,54,50,26,28,52,50,29,63,75,70,71,50,82,61,58,63,64,29,23,51,48,17,31,46,43,30,46,34,42,55,49,31,57,49,48,54,39,38,52,33,53,75,70,76,35,89,59,76,42,72,77,37,89,96,70,35,11,65,51,67,59,48,49,62,48,50,50,26,46,54,43,39,50,53,46,47,62,70,45,44,60,69,54,58,77,70,111

Foldseek 3Di:
DQPDFDAQDCCLQPRRHGPCNLVVLLQVQLVVQQVVCVVVVADDSVLSSQLSNQLSVQLVVLVSVVSNVCVVVVHRFPAPPDPPPGDPCVVVSSCPSSVVSNVVSCVVSVCVRVVVD

Radius of gyration: 16.55 Å; Cα contacts (8 Å, |Δi|>4): 139; chains: 1; bounding box: 37×32×45 Å